Protein AF-A0A2T3MRX9-F1 (afdb_monomer_lite)

Structure (mmCIF, N/CA/C/O backbone):
data_AF-A0A2T3MRX9-F1
#
_entry.id   AF-A0A2T3MRX9-F1
#
loop_
_atom_site.group_PDB
_atom_site.id
_atom_site.type_symbol
_atom_site.label_atom_id
_atom_site.label_alt_id
_atom_site.label_comp_id
_atom_site.label_asym_id
_atom_site.label_entity_id
_atom_site.label_seq_id
_atom_site.pdbx_PDB_ins_code
_atom_site.Cartn_x
_atom_site.Cartn_y
_atom_site.Cartn_z
_atom_site.occupancy
_atom_site.B_iso_or_equiv
_atom_site.auth_seq_id
_atom_site.auth_comp_id
_atom_site.auth_asym_id
_atom_site.auth_atom_id
_atom_site.pdbx_PDB_model_num
ATOM 1 N N . MET A 1 1 ? -35.370 4.877 4.158 1.00 30.86 1 MET A N 1
ATOM 2 C CA . MET A 1 1 ? -34.291 4.549 3.197 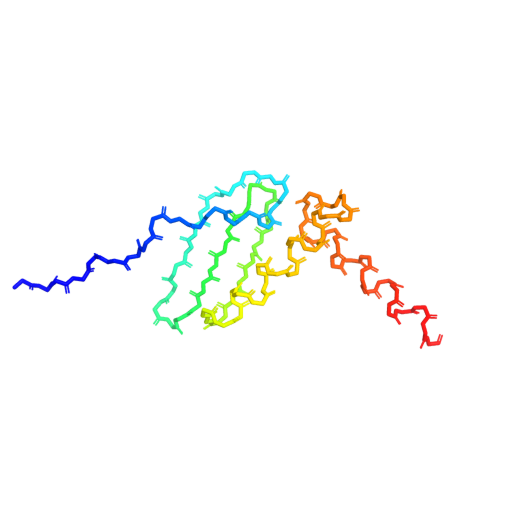1.00 30.86 1 MET A CA 1
ATOM 3 C C . MET A 1 1 ? -32.983 4.513 3.969 1.00 30.86 1 MET A C 1
ATOM 5 O O . MET A 1 1 ? -32.745 5.484 4.679 1.00 30.86 1 MET A O 1
ATOM 9 N N . PRO A 1 2 ? -32.167 3.443 3.942 1.00 25.41 2 PRO A N 1
ATOM 10 C CA . PRO A 1 2 ? -30.906 3.475 4.663 1.00 25.41 2 PRO A CA 1
ATOM 11 C C . PRO A 1 2 ? -29.924 4.357 3.888 1.00 25.41 2 PRO A C 1
ATOM 13 O O . PRO A 1 2 ? -29.336 3.963 2.887 1.00 25.41 2 PRO A O 1
ATOM 16 N N . THR A 1 3 ? -29.793 5.592 4.354 1.00 37.03 3 THR A N 1
ATOM 17 C CA . THR A 1 3 ? -28.767 6.546 3.949 1.00 37.03 3 THR A CA 1
ATOM 18 C C . THR A 1 3 ? -27.425 6.056 4.477 1.00 37.03 3 THR A C 1
ATOM 20 O O . THR A 1 3 ? -27.255 6.018 5.693 1.00 37.03 3 THR A O 1
ATOM 23 N N . LYS A 1 4 ? -26.485 5.685 3.598 1.00 31.70 4 LYS A N 1
ATOM 24 C CA . LYS A 1 4 ? -25.034 5.635 3.880 1.00 31.70 4 LYS A CA 1
ATOM 25 C C . LYS A 1 4 ? -24.250 5.362 2.591 1.00 31.70 4 LYS A C 1
ATOM 27 O O . LYS A 1 4 ? -23.814 4.250 2.328 1.00 31.70 4 LYS A O 1
ATOM 32 N N . VAL A 1 5 ? -24.027 6.410 1.804 1.00 34.56 5 VAL A N 1
ATOM 33 C CA . VAL A 1 5 ? -22.923 6.435 0.837 1.00 34.56 5 VAL A CA 1
ATOM 34 C C . VAL A 1 5 ? -22.031 7.605 1.219 1.00 34.56 5 VAL A C 1
ATOM 36 O O . VAL A 1 5 ? -22.339 8.759 0.942 1.00 34.56 5 VAL A O 1
ATOM 39 N N . SER A 1 6 ? -20.942 7.318 1.926 1.00 32.16 6 SER A N 1
ATOM 40 C CA . SER A 1 6 ? -19.804 8.235 1.985 1.00 32.16 6 SER A CA 1
ATOM 41 C C . SER A 1 6 ? -18.520 7.466 2.288 1.00 32.16 6 SER A C 1
ATOM 43 O O . SER A 1 6 ? -17.872 7.643 3.316 1.00 32.16 6 SER A O 1
ATOM 45 N N . VAL A 1 7 ? -18.146 6.586 1.359 1.00 40.62 7 VAL A N 1
ATOM 46 C CA . VAL A 1 7 ? -16.740 6.232 1.151 1.00 40.62 7 VAL A CA 1
ATOM 47 C C . VAL A 1 7 ? -16.216 7.361 0.270 1.00 40.62 7 VAL A C 1
ATOM 49 O O . VAL A 1 7 ? -16.530 7.398 -0.913 1.00 40.62 7 VAL A O 1
ATOM 52 N N . ARG A 1 8 ? -15.547 8.375 0.826 1.00 42.53 8 ARG A N 1
ATOM 53 C CA . ARG A 1 8 ? -14.950 9.465 0.030 1.00 42.53 8 ARG A CA 1
ATOM 54 C C . ARG A 1 8 ? -13.913 8.888 -0.954 1.00 42.53 8 ARG A C 1
ATOM 56 O O . ARG A 1 8 ? -12.749 8.768 -0.599 1.00 42.53 8 ARG A O 1
ATOM 63 N N . ALA A 1 9 ? -14.364 8.457 -2.131 1.00 36.94 9 ALA A N 1
ATOM 64 C CA . ALA A 1 9 ? -13.915 8.757 -3.497 1.00 36.94 9 ALA A CA 1
ATOM 65 C C . ALA A 1 9 ? -12.413 8.939 -3.839 1.00 36.94 9 ALA A C 1
ATOM 67 O O . ALA A 1 9 ? -12.113 9.430 -4.920 1.00 36.94 9 ALA A O 1
ATOM 68 N N . GLY A 1 10 ? -11.454 8.593 -2.979 1.00 44.34 10 GLY A N 1
ATOM 69 C CA . GLY A 1 10 ? -10.079 9.074 -3.140 1.00 44.34 10 GLY A CA 1
ATOM 70 C C . GLY A 1 10 ? -9.031 8.270 -2.393 1.00 44.34 10 GLY A C 1
ATOM 71 O O . GLY A 1 10 ? -8.203 8.844 -1.684 1.00 44.34 10 GLY A O 1
ATOM 72 N N . ILE A 1 11 ? -9.002 6.948 -2.565 1.00 52.22 11 ILE A N 1
ATOM 73 C CA . ILE A 1 11 ? -7.751 6.236 -2.294 1.00 52.22 11 ILE A CA 1
ATOM 74 C C . ILE A 1 11 ? -6.816 6.476 -3.492 1.00 52.22 11 ILE A C 1
ATOM 76 O O . ILE A 1 11 ? -6.579 5.602 -4.308 1.00 52.22 11 ILE A O 1
ATOM 80 N N . GLY A 1 12 ? -6.275 7.697 -3.599 1.00 54.94 12 GLY A N 1
ATOM 81 C CA . GLY A 1 12 ? -5.125 8.036 -4.454 1.00 54.94 12 GLY A CA 1
ATOM 82 C C . GLY A 1 12 ? -3.816 7.506 -3.864 1.00 54.94 12 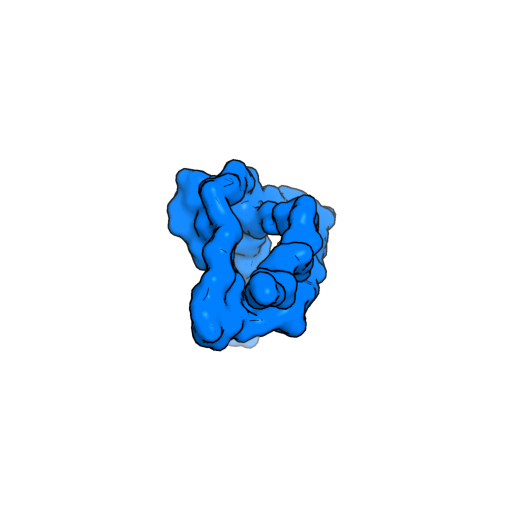GLY A C 1
ATOM 83 O O . GLY A 1 12 ? -2.800 8.191 -3.840 1.00 54.94 12 GLY A O 1
ATOM 84 N N . PHE A 1 13 ? -3.880 6.327 -3.257 1.00 67.62 13 PHE A N 1
ATOM 85 C CA . PHE A 1 13 ? -2.813 5.734 -2.480 1.00 67.62 13 PHE A CA 1
ATOM 86 C C . PHE A 1 13 ? -2.496 4.375 -3.085 1.00 67.62 13 PHE A C 1
ATOM 88 O O . PHE A 1 13 ? -3.232 3.416 -2.893 1.00 67.62 13 PHE A O 1
ATOM 95 N N . ASN A 1 14 ? -1.391 4.333 -3.820 1.00 79.12 14 ASN A N 1
ATOM 96 C CA . ASN A 1 14 ? -0.935 3.162 -4.541 1.00 79.12 14 ASN A CA 1
ATOM 97 C C . ASN A 1 14 ? 0.354 2.624 -3.890 1.00 79.12 14 ASN A C 1
ATOM 99 O O . ASN A 1 14 ? 1.414 3.226 -4.071 1.00 79.12 14 ASN A O 1
ATOM 103 N N . PRO A 1 15 ? 0.284 1.528 -3.115 1.00 79.62 15 PRO A N 1
ATOM 104 C CA . PRO A 1 15 ? 1.465 0.846 -2.584 1.00 79.62 15 PRO A CA 1
ATOM 105 C C . PRO A 1 15 ? 2.110 -0.132 -3.585 1.00 79.62 15 PRO A C 1
ATOM 107 O O . PRO A 1 15 ? 3.157 -0.696 -3.289 1.00 79.62 15 PRO A O 1
ATOM 110 N N . CYS A 1 16 ? 1.490 -0.368 -4.739 1.00 80.69 16 CYS A N 1
ATOM 111 C CA . CYS A 1 16 ? 1.786 -1.480 -5.638 1.00 80.69 16 CYS A CA 1
ATOM 112 C C . CYS A 1 16 ? 2.961 -1.245 -6.589 1.00 80.69 16 CYS A C 1
ATOM 114 O O . CYS A 1 16 ? 3.367 -2.181 -7.269 1.00 80.69 16 CYS A O 1
ATOM 116 N N . GLY A 1 17 ? 3.426 0.001 -6.754 1.00 74.44 17 GLY A N 1
ATOM 117 C CA . GLY A 1 17 ? 4.375 0.372 -7.820 1.00 74.44 17 GLY A CA 1
ATOM 118 C C . GLY A 1 17 ? 3.905 0.058 -9.246 1.00 74.44 17 GLY A C 1
ATOM 119 O O . GLY A 1 17 ? 4.660 0.219 -10.197 1.00 74.44 17 GLY A O 1
ATOM 120 N N . SER A 1 18 ? 2.659 -0.388 -9.374 1.00 76.56 18 SER A N 1
ATOM 121 C CA . SER A 1 18 ? 1.961 -0.895 -10.551 1.00 76.56 18 SER A CA 1
ATOM 122 C C . SER A 1 18 ? 0.482 -0.523 -10.415 1.00 76.56 18 SER A C 1
ATOM 124 O O . SER A 1 18 ? 0.108 0.181 -9.472 1.00 76.56 18 SER A O 1
ATOM 126 N N . GLU A 1 19 ? -0.371 -0.924 -11.351 1.00 83.19 19 GLU A N 1
ATOM 127 C CA . GLU A 1 19 ? -1.796 -0.611 -11.261 1.00 83.19 19 GLU A CA 1
ATOM 128 C C . GLU A 1 19 ? -2.454 -1.312 -10.060 1.00 83.19 19 GLU A C 1
ATOM 130 O O . GLU A 1 19 ? -2.080 -2.413 -9.646 1.00 83.19 19 GLU A O 1
ATOM 135 N N . VAL A 1 20 ? -3.434 -0.631 -9.465 1.00 83.06 20 VAL A N 1
ATOM 136 C CA . VAL A 1 20 ? -4.248 -1.188 -8.382 1.00 83.06 20 VAL A CA 1
ATOM 137 C C . VAL A 1 20 ? -5.463 -1.850 -9.017 1.00 83.06 20 VAL A C 1
ATOM 139 O O . VAL A 1 20 ? -6.256 -1.172 -9.665 1.00 83.06 20 VAL A O 1
ATOM 142 N N . GLU A 1 21 ? -5.630 -3.151 -8.796 1.00 85.69 21 GLU A N 1
ATOM 143 C CA . GLU A 1 21 ? -6.797 -3.905 -9.268 1.00 85.69 21 GLU A CA 1
ATOM 144 C C . GLU A 1 21 ? -8.056 -3.535 -8.485 1.00 85.69 21 GLU A C 1
ATOM 146 O O . GLU A 1 21 ? -9.149 -3.442 -9.042 1.00 85.69 21 GLU A O 1
ATOM 151 N N . GLY A 1 22 ? -7.916 -3.304 -7.178 1.00 82.19 22 GLY A N 1
ATOM 152 C CA . GLY A 1 22 ? -9.060 -2.952 -6.356 1.00 82.19 22 GLY A CA 1
ATOM 153 C C . GLY A 1 22 ? -8.736 -2.643 -4.904 1.00 82.19 22 GLY A C 1
ATOM 154 O O . GLY A 1 22 ? -7.713 -3.049 -4.352 1.00 82.19 22 GLY A O 1
ATOM 155 N N . TYR A 1 23 ? -9.675 -1.932 -4.284 1.00 83.12 23 TYR A N 1
ATOM 156 C CA . TYR A 1 23 ? -9.726 -1.688 -2.848 1.00 83.12 23 TYR A CA 1
ATOM 157 C C . TYR A 1 23 ? -10.911 -2.457 -2.279 1.00 83.12 23 TYR A C 1
ATOM 159 O O . TYR A 1 23 ? -12.050 -2.205 -2.675 1.00 83.12 23 TYR A O 1
ATOM 167 N N . ASN A 1 24 ? -10.651 -3.369 -1.348 1.00 85.88 24 ASN A N 1
ATOM 168 C CA . ASN A 1 24 ? -11.681 -4.173 -0.710 1.00 85.88 24 ASN A CA 1
ATOM 169 C C . ASN A 1 24 ? -11.863 -3.740 0.746 1.00 85.88 24 ASN A C 1
ATOM 171 O O . ASN A 1 24 ? -10.888 -3.563 1.474 1.00 85.88 24 ASN A O 1
ATOM 175 N N . PHE A 1 25 ? -13.114 -3.564 1.166 1.00 83.69 25 PHE A N 1
ATOM 176 C CA . PHE A 1 25 ? -13.466 -3.193 2.537 1.00 83.69 25 PHE A CA 1
ATOM 177 C C . PHE A 1 25 ? -14.272 -4.328 3.144 1.00 83.69 25 PHE A C 1
ATOM 179 O O . PHE A 1 25 ? -15.449 -4.512 2.833 1.00 83.69 25 PHE A O 1
ATOM 186 N N . GLU A 1 26 ? -13.623 -5.112 3.988 1.00 81.62 26 GLU A N 1
ATOM 187 C CA . GLU A 1 26 ? -14.247 -6.261 4.611 1.00 81.62 26 GLU A CA 1
ATOM 188 C C . GLU A 1 26 ? -15.167 -5.840 5.774 1.00 81.62 26 GLU A C 1
ATOM 190 O O . GLU A 1 26 ? -14.897 -4.856 6.474 1.00 81.62 26 GLU A O 1
ATOM 195 N N . PRO A 1 27 ? -16.242 -6.606 6.052 1.00 74.94 27 PRO A N 1
ATOM 196 C CA . PRO A 1 27 ? -17.183 -6.309 7.139 1.00 74.94 27 PRO A CA 1
ATOM 197 C C . PRO A 1 27 ? -16.549 -6.286 8.538 1.00 74.94 27 PRO A C 1
ATOM 199 O O . PRO A 1 27 ? -17.089 -5.680 9.460 1.00 74.94 27 PRO A O 1
ATOM 202 N N . ASN A 1 28 ? -15.399 -6.943 8.698 1.00 80.62 28 ASN A N 1
ATOM 203 C CA . ASN A 1 28 ? -14.598 -6.976 9.923 1.00 80.62 28 ASN A CA 1
ATOM 204 C C . ASN A 1 28 ? -13.750 -5.698 10.132 1.00 80.62 28 ASN A C 1
ATOM 206 O O . ASN A 1 28 ? -13.037 -5.601 11.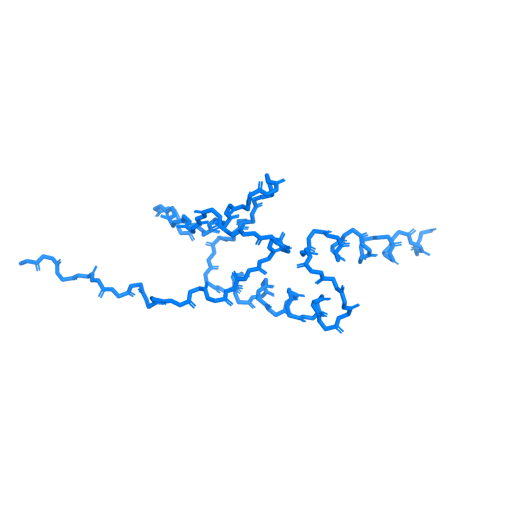130 1.00 80.62 28 ASN A O 1
ATOM 210 N N . GLY A 1 29 ? -13.812 -4.727 9.212 1.00 77.00 29 GLY A N 1
ATOM 211 C CA . GLY A 1 29 ? -13.042 -3.482 9.261 1.00 77.00 29 GLY A CA 1
ATOM 212 C C . GLY A 1 29 ? -11.664 -3.551 8.595 1.00 77.00 29 GLY A C 1
ATOM 213 O O . GLY A 1 29 ? -10.946 -2.547 8.606 1.00 77.00 29 GLY A O 1
ATOM 214 N N . VAL A 1 30 ? -11.297 -4.692 8.000 1.00 83.88 30 VAL A N 1
ATOM 215 C CA . VAL A 1 30 ? -10.071 -4.839 7.209 1.00 83.88 30 VAL A CA 1
ATOM 216 C C . VAL A 1 30 ? -10.221 -4.116 5.871 1.00 83.88 30 VAL A C 1
ATOM 218 O O . VAL A 1 30 ? -11.263 -4.157 5.219 1.00 83.88 30 VAL A O 1
ATOM 221 N N . ILE A 1 31 ? -9.159 -3.426 5.473 1.00 84.19 31 ILE A N 1
ATOM 222 C CA . ILE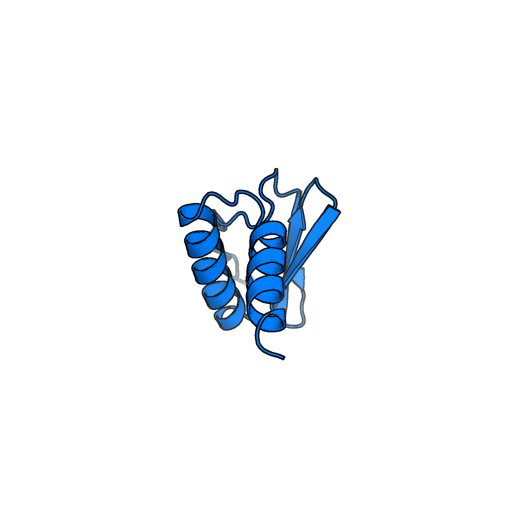 A 1 31 ? -9.034 -2.732 4.197 1.00 84.19 31 ILE A CA 1
ATOM 223 C C . ILE A 1 31 ? -7.891 -3.393 3.438 1.00 84.19 31 ILE A C 1
ATOM 225 O O . ILE A 1 31 ? -6.750 -3.357 3.904 1.00 84.19 31 ILE A O 1
ATOM 229 N N . SER A 1 32 ? -8.198 -3.946 2.273 1.00 85.38 32 SER A N 1
ATOM 230 C CA . SER A 1 32 ? -7.267 -4.693 1.430 1.00 85.38 32 SER A CA 1
ATOM 231 C C . SER A 1 32 ? -7.065 -3.969 0.098 1.00 85.38 32 SER A C 1
ATOM 233 O O . SER A 1 32 ? -7.995 -3.366 -0.435 1.00 85.38 32 SER A O 1
ATOM 235 N N . ILE A 1 33 ? -5.847 -3.999 -0.432 1.00 86.50 33 ILE A N 1
ATOM 236 C CA . ILE A 1 33 ? -5.449 -3.351 -1.686 1.00 86.50 33 ILE A CA 1
ATOM 237 C C . ILE A 1 33 ? -4.759 -4.404 -2.535 1.00 86.50 33 ILE A C 1
ATOM 239 O O . ILE A 1 33 ? -3.695 -4.888 -2.144 1.00 86.50 33 ILE A O 1
ATOM 243 N N . THR A 1 34 ? -5.363 -4.745 -3.666 1.00 87.81 34 THR A N 1
ATOM 244 C CA . THR A 1 34 ? -4.836 -5.749 -4.593 1.00 87.81 34 THR A CA 1
ATOM 245 C C . THR A 1 34 ? -4.126 -5.063 -5.751 1.00 87.81 34 THR A C 1
ATOM 247 O O . THR A 1 34 ? -4.642 -4.104 -6.326 1.00 87.81 34 THR A O 1
ATOM 250 N N . CYS A 1 35 ? -2.938 -5.551 -6.080 1.00 85.81 35 CYS A N 1
ATOM 251 C CA . CYS A 1 35 ? -2.061 -5.021 -7.112 1.00 85.81 35 CYS A CA 1
ATOM 252 C C . CYS A 1 35 ? -2.006 -5.958 -8.320 1.00 85.81 35 CYS A C 1
ATOM 254 O O . CYS A 1 35 ? -1.992 -7.175 -8.141 1.00 85.81 35 CYS A O 1
ATOM 256 N N . THR A 1 36 ? -1.836 -5.416 -9.529 1.00 85.69 36 THR A N 1
ATOM 257 C CA . THR A 1 36 ? -1.712 -6.234 -10.755 1.00 85.69 36 THR A CA 1
ATOM 258 C C . THR A 1 36 ? -0.480 -7.137 -10.764 1.00 85.69 36 THR A C 1
ATOM 260 O O . THR A 1 36 ? -0.419 -8.118 -11.498 1.00 85.69 36 THR A O 1
ATOM 263 N N . ASN A 1 37 ? 0.532 -6.816 -9.954 1.00 80.12 37 ASN A N 1
ATOM 264 C CA . ASN A 1 37 ? 1.725 -7.644 -9.782 1.00 80.12 37 ASN A CA 1
ATOM 265 C C . ASN A 1 37 ? 1.541 -8.802 -8.779 1.00 80.12 37 ASN A C 1
ATOM 267 O O . ASN A 1 37 ? 2.511 -9.489 -8.464 1.00 80.12 37 ASN A O 1
ATOM 271 N N . GLY A 1 38 ? 0.323 -9.023 -8.273 1.00 83.69 38 GLY A N 1
ATOM 272 C CA . GLY A 1 38 ? -0.012 -10.098 -7.336 1.00 83.69 38 GLY A CA 1
ATOM 273 C C . GLY A 1 38 ? 0.195 -9.749 -5.859 1.00 83.69 38 GLY A C 1
ATOM 274 O O . GLY A 1 38 ? -0.153 -10.552 -4.992 1.00 83.69 38 GLY A O 1
ATOM 275 N N . ASN A 1 39 ? 0.722 -8.561 -5.541 1.00 84.50 39 ASN A N 1
ATOM 276 C CA . ASN A 1 39 ? 0.846 -8.108 -4.158 1.00 84.50 39 ASN A CA 1
ATOM 277 C C . ASN A 1 39 ? -0.520 -7.730 -3.566 1.00 84.50 39 ASN A C 1
ATOM 279 O O . ASN A 1 39 ? -1.364 -7.121 -4.226 1.00 84.50 39 ASN A O 1
ATOM 283 N N . VAL A 1 40 ? -0.718 -8.047 -2.284 1.00 87.12 40 VAL A N 1
ATOM 284 C CA . VAL A 1 40 ? -1.917 -7.663 -1.529 1.00 87.12 40 VAL A CA 1
ATOM 285 C C . VAL A 1 40 ? -1.508 -6.992 -0.222 1.00 87.12 40 VAL A C 1
ATOM 287 O O . VAL A 1 40 ? -0.807 -7.580 0.602 1.00 87.12 40 VAL A O 1
ATOM 290 N N . TYR A 1 41 ? -1.980 -5.767 -0.000 1.00 85.94 41 TYR A N 1
ATOM 291 C CA . TYR A 1 41 ? -1.731 -5.004 1.223 1.00 85.94 41 TYR A CA 1
ATOM 292 C C . TYR A 1 41 ? -3.001 -4.915 2.055 1.00 85.94 41 TYR A C 1
ATOM 294 O O . TYR A 1 41 ? -4.000 -4.394 1.576 1.00 85.94 41 TYR A O 1
ATOM 302 N N . SER A 1 42 ? -2.965 -5.381 3.304 1.00 86.50 42 SER A N 1
ATOM 303 C CA . SER A 1 42 ? -4.140 -5.400 4.187 1.00 86.50 42 SER A CA 1
ATOM 304 C C . SER A 1 42 ? -3.866 -4.679 5.504 1.00 86.50 42 SER A C 1
ATOM 306 O O . SER A 1 42 ? -2.812 -4.864 6.114 1.00 86.50 42 SER A O 1
ATOM 308 N N . VAL A 1 43 ? -4.816 -3.864 5.962 1.00 84.81 43 VAL A N 1
ATOM 309 C CA . VAL A 1 43 ? -4.753 -3.122 7.232 1.00 84.81 43 VAL A CA 1
ATOM 310 C C . VAL A 1 43 ? -6.067 -3.255 7.991 1.00 84.81 43 VAL A C 1
ATOM 312 O O . VAL A 1 43 ? -7.133 -3.273 7.390 1.00 84.81 43 VAL A O 1
ATOM 315 N N . ARG A 1 44 ? -6.021 -3.332 9.321 1.00 84.44 44 ARG A N 1
ATOM 316 C CA . ARG A 1 44 ? -7.192 -3.670 10.152 1.00 84.44 44 ARG A CA 1
ATOM 317 C C . ARG A 1 44 ? -8.119 -2.501 10.455 1.00 84.44 44 ARG A C 1
ATOM 319 O O . ARG A 1 44 ? -9.176 -2.697 11.042 1.00 84.44 44 ARG A O 1
ATOM 326 N N . ASN A 1 45 ? -7.681 -1.277 10.182 1.00 80.25 45 ASN A N 1
ATOM 327 C CA . ASN A 1 45 ? -8.455 -0.068 10.432 1.00 80.25 45 ASN A CA 1
ATOM 328 C C . ASN A 1 45 ? -7.835 1.141 9.718 1.00 80.25 45 ASN A C 1
ATOM 330 O O . ASN A 1 45 ? -6.725 1.102 9.180 1.00 80.25 45 ASN A O 1
ATOM 334 N N . ASN A 1 46 ? -8.540 2.269 9.790 1.00 80.50 46 ASN A N 1
ATOM 335 C CA . ASN A 1 46 ? -8.112 3.523 9.176 1.00 80.50 46 ASN A CA 1
ATOM 336 C C . ASN A 1 46 ? -6.818 4.103 9.793 1.00 80.50 46 ASN A C 1
ATOM 338 O O . ASN A 1 46 ? -6.067 4.813 9.124 1.00 80.50 46 ASN A O 1
ATOM 342 N N . THR A 1 47 ? -6.519 3.798 11.060 1.00 85.94 47 THR A N 1
ATOM 343 C CA . THR A 1 47 ? -5.273 4.229 11.715 1.00 85.94 47 THR A CA 1
ATOM 344 C C . THR A 1 47 ? -4.065 3.514 11.114 1.00 85.94 47 THR A C 1
ATOM 346 O O . THR A 1 47 ? -3.058 4.154 10.805 1.00 85.94 47 THR A O 1
ATOM 349 N N . GLU A 1 48 ? -4.159 2.202 10.907 1.00 84.44 48 GLU A N 1
ATOM 350 C CA . GLU A 1 48 ? -3.135 1.412 10.221 1.00 84.44 48 GLU A CA 1
ATOM 351 C C . GLU A 1 48 ? -2.998 1.820 8.755 1.00 84.44 48 GLU A C 1
ATOM 353 O O . GLU A 1 48 ? -1.873 1.995 8.286 1.00 84.44 48 GLU A O 1
ATOM 358 N N . LEU A 1 49 ? -4.112 2.103 8.070 1.00 84.12 49 LEU A N 1
ATOM 359 C CA . LEU A 1 49 ? -4.088 2.653 6.714 1.00 84.12 49 LEU A CA 1
ATOM 360 C C . LEU A 1 49 ? -3.286 3.959 6.644 1.00 84.12 49 LEU A C 1
ATOM 362 O O . LEU A 1 49 ? -2.434 4.122 5.775 1.00 84.12 49 LEU A O 1
ATOM 366 N N . ASN A 1 50 ? -3.507 4.884 7.581 1.00 84.31 50 ASN A N 1
ATOM 367 C CA . ASN A 1 50 ? -2.774 6.150 7.631 1.00 84.31 50 ASN A CA 1
ATOM 368 C C . ASN A 1 50 ? -1.283 5.962 7.947 1.00 84.31 50 ASN A C 1
ATOM 370 O O . ASN A 1 50 ? -0.444 6.689 7.411 1.00 84.31 50 ASN A O 1
ATOM 374 N N . LYS A 1 51 ? -0.928 4.983 8.789 1.00 87.44 51 LYS A N 1
ATOM 375 C CA . LYS A 1 51 ? 0.477 4.621 9.033 1.00 87.44 51 LYS A CA 1
ATOM 376 C C . LYS A 1 51 ? 1.125 4.053 7.770 1.00 87.44 51 LYS A C 1
ATOM 378 O O . LYS A 1 51 ? 2.236 4.456 7.435 1.00 87.44 51 LYS A O 1
ATOM 383 N N . MET A 1 52 ? 0.431 3.164 7.064 1.00 86.25 52 MET A N 1
ATOM 384 C CA . MET A 1 52 ? 0.909 2.581 5.811 1.00 86.25 52 MET A CA 1
ATOM 385 C C . MET A 1 52 ? 1.105 3.660 4.741 1.00 86.25 52 MET A C 1
ATOM 387 O O . MET A 1 52 ? 2.177 3.732 4.150 1.00 86.25 52 MET A O 1
ATOM 391 N N . LYS A 1 53 ? 0.142 4.581 4.590 1.00 85.81 53 LYS A N 1
ATOM 392 C CA . LYS A 1 53 ? 0.242 5.756 3.706 1.00 85.81 53 LYS A CA 1
ATOM 393 C C . LYS A 1 53 ? 1.528 6.547 3.909 1.00 85.81 53 LYS A C 1
ATOM 395 O O . LYS A 1 53 ? 2.245 6.803 2.947 1.00 85.81 53 LYS A O 1
ATOM 400 N N . LYS A 1 54 ? 1.849 6.901 5.156 1.00 86.62 54 LYS A N 1
ATOM 401 C CA . LYS A 1 54 ? 3.078 7.645 5.474 1.00 86.62 54 LYS A CA 1
ATOM 402 C C . LYS A 1 54 ? 4.334 6.881 5.051 1.00 86.62 54 LYS A C 1
ATOM 404 O O . LYS A 1 54 ? 5.194 7.455 4.394 1.00 86.62 54 LYS A O 1
ATOM 409 N N . LYS A 1 55 ? 4.402 5.584 5.366 1.00 85.69 55 LYS A N 1
ATOM 410 C CA . LYS A 1 55 ? 5.556 4.743 5.020 1.00 85.69 55 LYS A CA 1
ATOM 411 C C . LYS A 1 55 ? 5.741 4.587 3.509 1.00 85.69 55 LYS A C 1
ATOM 413 O O . LYS A 1 55 ? 6.866 4.667 3.037 1.00 85.69 55 LYS A O 1
ATOM 418 N N . VAL A 1 56 ? 4.663 4.397 2.750 1.00 84.25 56 VAL A N 1
ATOM 419 C CA . VAL A 1 56 ? 4.726 4.317 1.279 1.00 84.25 56 VAL A CA 1
ATOM 420 C C . VAL A 1 56 ? 5.250 5.622 0.688 1.00 84.25 56 VAL A C 1
ATOM 422 O O . VAL A 1 56 ? 6.151 5.586 -0.139 1.00 84.25 56 VAL A O 1
ATOM 425 N N . ILE A 1 57 ? 4.760 6.775 1.157 1.00 83.94 57 ILE A N 1
ATOM 426 C CA . ILE A 1 57 ? 5.248 8.086 0.699 1.00 83.94 57 ILE A CA 1
ATOM 427 C C . ILE A 1 57 ? 6.743 8.251 1.006 1.00 83.94 57 ILE A C 1
ATOM 429 O O . ILE A 1 57 ? 7.499 8.750 0.176 1.00 83.94 57 ILE A O 1
ATOM 433 N N . GLU A 1 58 ? 7.195 7.831 2.189 1.00 85.12 58 GLU A N 1
ATOM 434 C CA . GLU A 1 58 ? 8.622 7.840 2.536 1.00 85.12 58 GLU A CA 1
ATOM 435 C C . GLU A 1 58 ? 9.449 6.935 1.616 1.00 85.12 58 GLU A C 1
ATOM 437 O O . GLU A 1 58 ? 10.538 7.322 1.199 1.00 85.12 58 GLU A O 1
ATOM 442 N N . CYS A 1 59 ? 8.937 5.755 1.272 1.00 82.56 59 CYS A N 1
ATOM 443 C CA . CYS A 1 59 ? 9.569 4.838 0.328 1.00 82.56 59 CYS A CA 1
ATOM 444 C C . CYS A 1 59 ? 9.658 5.426 -1.085 1.00 82.56 59 CYS A C 1
ATOM 446 O O . CYS A 1 59 ? 10.726 5.396 -1.693 1.00 82.56 59 CYS A O 1
ATOM 448 N N . GLN A 1 60 ? 8.587 6.053 -1.565 1.00 80.12 60 GLN A N 1
ATOM 449 C CA . GLN A 1 60 ? 8.553 6.725 -2.865 1.00 80.12 60 GLN A CA 1
ATOM 450 C C . GLN A 1 60 ? 9.543 7.889 -2.933 1.00 80.12 60 GLN A C 1
ATOM 452 O O . GLN A 1 60 ? 10.266 8.029 -3.915 1.00 80.12 60 GLN A O 1
ATOM 457 N N . LYS A 1 61 ? 9.680 8.670 -1.853 1.00 82.38 61 LYS A N 1
ATOM 458 C CA . LYS A 1 61 ? 10.721 9.709 -1.749 1.00 82.38 61 LYS A CA 1
ATOM 459 C C . LYS A 1 61 ? 12.147 9.154 -1.820 1.00 82.38 61 LYS A C 1
ATOM 461 O O . LYS A 1 61 ? 13.053 9.890 -2.193 1.00 82.38 61 LYS A O 1
ATOM 466 N N . LYS A 1 62 ? 12.355 7.885 -1.458 1.00 83.69 62 LYS A N 1
ATOM 467 C CA . LYS A 1 62 ? 13.644 7.184 -1.577 1.00 83.69 62 LYS A CA 1
ATOM 468 C C . LYS A 1 62 ? 13.853 6.531 -2.952 1.00 83.69 62 LYS A C 1
ATOM 470 O O . LYS A 1 62 ? 14.894 5.919 -3.157 1.00 83.69 62 LYS A O 1
ATOM 475 N N . GLY A 1 63 ? 12.894 6.662 -3.873 1.00 81.44 63 GLY A N 1
ATOM 476 C CA . GLY A 1 63 ? 12.963 6.107 -5.227 1.00 81.44 63 GLY A CA 1
ATOM 477 C C . GLY A 1 63 ? 12.337 4.719 -5.394 1.00 81.44 63 GLY A C 1
ATOM 478 O O . GLY A 1 63 ? 12.484 4.134 -6.462 1.00 81.44 63 GLY A O 1
ATOM 479 N N . PHE A 1 64 ? 11.643 4.186 -4.381 1.00 82.56 64 PHE A N 1
ATOM 480 C CA . PHE A 1 64 ? 10.929 2.909 -4.498 1.00 82.56 64 PHE A CA 1
ATOM 481 C C . PHE A 1 64 ? 9.516 3.123 -5.026 1.00 82.56 64 PHE A C 1
ATOM 483 O O . PHE A 1 64 ? 8.705 3.785 -4.376 1.00 82.56 64 PHE A O 1
ATOM 490 N N . ASN A 1 65 ? 9.209 2.524 -6.174 1.00 80.69 65 ASN A N 1
ATOM 491 C CA . ASN A 1 65 ? 7.864 2.577 -6.739 1.00 80.69 65 ASN A CA 1
ATOM 492 C C . ASN A 1 65 ? 6.934 1.573 -6.045 1.00 80.69 65 ASN A C 1
ATOM 494 O O . ASN A 1 65 ? 5.805 1.932 -5.707 1.00 80.69 65 ASN A O 1
ATOM 498 N N . ASP A 1 66 ? 7.414 0.353 -5.780 1.00 81.50 66 ASP A N 1
ATOM 499 C CA . ASP A 1 66 ? 6.680 -0.674 -5.035 1.00 81.50 66 ASP A CA 1
ATOM 500 C C . ASP A 1 66 ? 7.042 -0.623 -3.540 1.00 81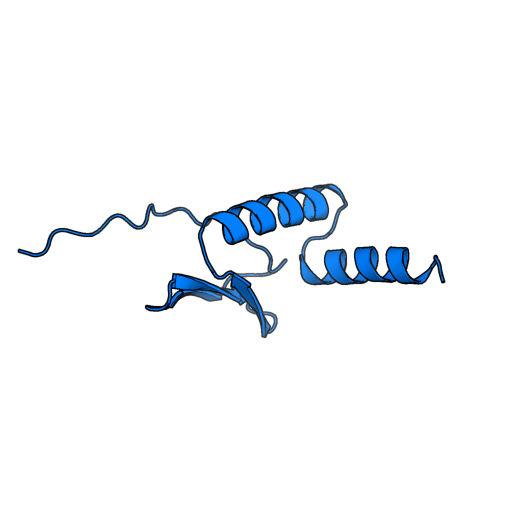.50 66 ASP A C 1
ATOM 502 O O . ASP A 1 66 ? 8.210 -0.574 -3.137 1.00 81.50 66 ASP A O 1
ATOM 506 N N . TYR A 1 67 ? 6.022 -0.624 -2.683 1.00 84.50 67 TYR A N 1
ATOM 507 C CA . TYR A 1 67 ? 6.203 -0.590 -1.239 1.00 84.50 67 TYR A CA 1
ATOM 508 C C . TYR A 1 67 ? 6.911 -1.838 -0.691 1.00 84.50 67 TYR A C 1
ATOM 510 O O . TYR A 1 67 ? 7.689 -1.730 0.261 1.00 84.50 67 TYR A O 1
ATOM 518 N N . SER A 1 68 ? 6.690 -3.006 -1.292 1.00 84.50 68 SER A N 1
ATOM 519 C CA . SER A 1 68 ? 7.321 -4.268 -0.896 1.00 84.50 68 SER A CA 1
ATOM 520 C C . SER A 1 68 ? 8.846 -4.221 -1.036 1.00 84.50 68 SER A C 1
ATOM 522 O O . SER A 1 68 ? 9.557 -4.636 -0.118 1.00 84.50 68 SER A O 1
ATOM 524 N N . GLU A 1 69 ? 9.367 -3.611 -2.103 1.00 83.88 69 GLU A N 1
ATOM 525 C CA . GLU A 1 69 ? 10.809 -3.427 -2.324 1.00 83.88 69 GLU A CA 1
ATOM 526 C C . GLU A 1 69 ? 11.449 -2.606 -1.199 1.00 83.88 69 GLU A C 1
ATOM 528 O O . GLU A 1 69 ? 12.496 -2.959 -0.645 1.00 83.88 69 GLU A O 1
ATOM 533 N N . CYS A 1 70 ? 10.770 -1.534 -0.794 1.00 85.19 70 CYS A N 1
ATOM 534 C CA . CYS A 1 70 ? 11.215 -0.692 0.306 1.00 85.19 70 CYS A CA 1
ATOM 535 C C . CYS A 1 70 ? 11.192 -1.425 1.658 1.00 85.19 70 CYS A C 1
ATOM 537 O O . CYS A 1 70 ? 12.064 -1.209 2.508 1.00 85.19 70 CYS A O 1
ATOM 539 N N . LEU A 1 71 ? 10.206 -2.298 1.887 1.00 81.94 71 LEU A N 1
ATOM 540 C CA . LEU A 1 71 ? 10.131 -3.110 3.104 1.00 81.94 71 LEU A CA 1
ATOM 541 C C . LEU A 1 71 ? 11.285 -4.115 3.187 1.00 81.94 71 LEU A C 1
ATOM 543 O O . LEU A 1 71 ? 11.877 -4.265 4.257 1.00 81.94 71 LEU A O 1
ATOM 547 N N . ILE A 1 72 ? 11.652 -4.745 2.067 1.00 77.62 72 ILE A N 1
ATOM 548 C CA . ILE A 1 72 ? 12.782 -5.683 2.000 1.00 77.62 72 ILE A CA 1
ATOM 549 C C . ILE A 1 72 ? 14.088 -4.985 2.393 1.00 77.62 72 ILE A C 1
ATOM 551 O O . ILE A 1 72 ? 14.869 -5.530 3.173 1.00 77.62 72 ILE A O 1
ATOM 555 N N . ILE A 1 73 ? 14.321 -3.762 1.911 1.00 66.88 73 ILE A N 1
ATOM 556 C CA . ILE A 1 73 ? 15.547 -3.018 2.229 1.00 66.88 73 ILE A CA 1
ATOM 557 C C . ILE A 1 73 ? 15.576 -2.582 3.691 1.00 66.88 73 ILE A C 1
ATOM 559 O O . ILE A 1 73 ? 16.608 -2.757 4.332 1.00 66.88 73 ILE A O 1
ATOM 563 N N . ASN A 1 74 ? 14.458 -2.097 4.242 1.00 60.16 74 ASN A N 1
ATOM 564 C CA . ASN A 1 74 ? 14.377 -1.745 5.665 1.00 60.16 74 ASN A CA 1
ATOM 565 C C . ASN A 1 74 ? 14.586 -2.957 6.595 1.00 60.16 74 ASN A C 1
ATOM 567 O O . ASN A 1 74 ? 15.086 -2.791 7.706 1.00 60.16 74 ASN A O 1
ATOM 571 N N . ASN A 1 75 ? 14.219 -4.168 6.160 1.00 59.00 75 ASN A N 1
ATOM 572 C CA . ASN A 1 75 ? 14.511 -5.395 6.906 1.00 59.00 75 ASN A CA 1
ATOM 573 C C . ASN A 1 75 ? 15.981 -5.819 6.761 1.00 59.00 75 ASN A C 1
ATOM 575 O O . ASN A 1 75 ? 16.610 -6.147 7.762 1.00 59.00 75 ASN A O 1
ATOM 579 N N . LYS A 1 76 ? 16.586 -5.695 5.571 1.00 53.47 76 LYS A N 1
ATOM 580 C CA . LYS A 1 76 ? 18.026 -5.961 5.380 1.00 53.47 76 LYS A CA 1
ATOM 581 C C . LYS A 1 76 ? 18.936 -5.003 6.158 1.00 53.47 76 LYS A C 1
ATOM 583 O O . LYS A 1 76 ? 20.044 -5.387 6.521 1.00 53.47 76 LYS A O 1
ATOM 588 N N . THR A 1 77 ? 18.507 -3.768 6.431 1.00 49.91 77 THR A N 1
ATOM 589 C CA . THR A 1 77 ? 19.229 -2.868 7.350 1.00 49.91 77 THR A CA 1
ATOM 590 C C . THR A 1 77 ? 19.035 -3.225 8.821 1.00 49.91 77 THR A C 1
ATOM 592 O O . THR A 1 77 ? 19.915 -2.907 9.615 1.00 49.91 77 THR A O 1
ATOM 595 N N . LYS A 1 78 ? 17.942 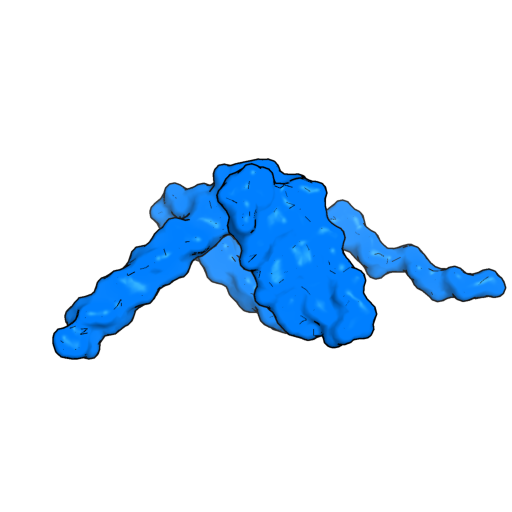-3.902 9.195 1.00 48.66 78 LYS A N 1
ATOM 596 C CA . LYS A 1 78 ? 17.769 -4.450 10.550 1.00 48.66 78 LYS A CA 1
ATOM 597 C C . LYS A 1 78 ? 18.633 -5.686 10.798 1.00 48.66 78 LYS A C 1
ATOM 599 O O . LYS A 1 78 ? 19.218 -5.782 11.868 1.00 48.66 78 LYS A O 1
ATOM 604 N N . ASP A 1 79 ? 18.787 -6.560 9.804 1.00 44.91 79 ASP A N 1
ATOM 605 C CA . ASP A 1 79 ? 19.607 -7.778 9.928 1.00 44.91 79 ASP A CA 1
ATOM 606 C C . ASP A 1 79 ? 21.124 -7.525 9.884 1.00 44.91 79 ASP A C 1
ATOM 608 O O . ASP A 1 79 ? 21.908 -8.428 10.150 1.00 44.91 79 ASP A O 1
ATOM 612 N N . LYS A 1 80 ? 21.574 -6.297 9.588 1.00 40.41 80 LYS A N 1
ATOM 613 C CA . LYS A 1 80 ? 22.996 -5.914 9.698 1.00 40.41 80 LYS A CA 1
ATOM 614 C C . LYS A 1 80 ? 23.439 -5.531 11.120 1.00 40.41 80 LYS A C 1
ATOM 616 O O . LYS A 1 80 ? 24.582 -5.119 11.293 1.00 40.41 80 LYS A O 1
ATOM 621 N N . TYR A 1 81 ? 22.558 -5.656 12.113 1.00 43.28 81 TYR A N 1
ATOM 622 C CA . TYR A 1 81 ? 22.838 -5.400 13.532 1.00 43.28 81 TYR A CA 1
ATOM 623 C C . TYR A 1 81 ? 22.593 -6.646 14.407 1.00 43.28 81 TYR A C 1
ATOM 625 O O . TYR A 1 81 ? 22.012 -6.533 15.487 1.00 43.28 81 TYR A O 1
ATOM 633 N N . ILE A 1 82 ? 23.019 -7.827 13.945 1.00 39.00 82 ILE A N 1
ATOM 634 C CA . ILE A 1 82 ? 23.170 -9.028 14.785 1.00 39.00 82 ILE A CA 1
ATOM 635 C C . ILE A 1 82 ? 24.602 -9.534 14.650 1.00 39.00 82 ILE A C 1
ATOM 637 O O . ILE A 1 82 ? 25.068 -9.644 13.493 1.00 39.00 82 ILE A O 1
#

Radius of gyration: 14.91 Å; chains: 1; bounding box: 58×20×26 Å

Secondary structure (DSSP, 8-state):
--------S------BSS-EEEEEE-TTS-EEEEETTS-EEEESSHHHHHHHHHHHHHHHHTT-SBHHHHHHHHHHHHGGG-

Organism: NCBI:txid56192

Foldseek 3Di:
DDDDDDPPPDPVADQALADWPDWDQDPQAKIWIAHPVGDIDIDNHVVRVVVLRVQSVVCVVVVDSHNVVVVVVVVVVVVVPD

pLDDT: mean 72.46, std 18.29, range [25.41, 87.81]

Sequence (82 aa):
MPTKVSVRAGIGFNPCGSEVEGYNFEPNGVISITCTNGNVYSVRNNTELNKMKKKVIECQKKGFNDYSECLIINNKTKDKYI